Protein AF-A0A1E1LU19-F1 (afdb_monomer)

Foldseek 3Di:
DPPLVVVLVVLLVVLVVLVVVLVVLVVVLVCLCVVQVFDCPPDPQRFHPPPDDPVVRVVSSVSNVVSVVSNVVSLVVNVVSLVVNVVSLVVVVVVVDPPSVVSVVSSVVSVVVSVVVVD

Radius of gyration: 19.5 Å; Cα contacts (8 Å, |Δi|>4): 58; chains: 1; bounding box: 37×30×58 Å

Mean predicted aligned error: 11.07 Å

Organism: NCBI:txid914238

pLDDT: mean 72.6, std 12.99, range [39.59, 89.44]

Structure (mmCIF, N/CA/C/O backbone):
data_AF-A0A1E1LU19-F1
#
_entry.id   AF-A0A1E1LU19-F1
#
loop_
_atom_site.group_PDB
_atom_site.id
_atom_site.type_symbol
_atom_site.label_atom_id
_atom_site.label_alt_id
_atom_site.label_comp_id
_atom_site.label_asym_id
_atom_site.label_entity_id
_atom_site.label_seq_id
_atom_site.pdbx_PDB_ins_code
_atom_site.Cartn_x
_atom_site.Cartn_y
_atom_site.Cartn_z
_atom_site.occupancy
_atom_site.B_iso_or_equiv
_atom_site.auth_seq_id
_atom_site.auth_comp_id
_atom_site.auth_asym_id
_atom_site.auth_atom_id
_atom_site.pdbx_PDB_model_num
ATOM 1 N N . MET A 1 1 ? 8.378 -13.805 -26.724 1.00 45.81 1 MET A N 1
ATOM 2 C CA . MET A 1 1 ? 7.972 -13.246 -25.418 1.00 45.81 1 MET A CA 1
ATOM 3 C C . MET A 1 1 ? 9.176 -12.500 -24.863 1.00 45.81 1 MET A C 1
ATOM 5 O O . MET A 1 1 ? 10.194 -13.139 -24.631 1.00 45.81 1 MET A O 1
ATOM 9 N N . HIS A 1 2 ? 9.129 -11.168 -24.775 1.00 53.66 2 HIS A N 1
ATOM 10 C CA . HIS A 1 2 ? 10.190 -10.405 -24.110 1.00 53.66 2 HIS A CA 1
ATOM 11 C C . HIS A 1 2 ? 10.049 -10.626 -22.602 1.00 53.66 2 HIS A C 1
ATOM 13 O O . HIS A 1 2 ? 9.029 -10.249 -22.035 1.00 53.66 2 HIS A O 1
ATOM 19 N N . PHE A 1 3 ? 11.040 -11.275 -21.986 1.00 54.03 3 PHE A N 1
ATOM 20 C CA . PHE A 1 3 ? 11.012 -11.677 -20.572 1.00 54.03 3 PHE A CA 1
ATOM 21 C C . PHE A 1 3 ? 10.649 -10.511 -19.625 1.00 54.03 3 PHE A C 1
ATOM 23 O O . PHE A 1 3 ? 9.792 -10.686 -18.769 1.00 54.03 3 PHE A O 1
ATOM 30 N N . GLY A 1 4 ? 11.153 -9.296 -19.879 1.00 62.75 4 GLY A N 1
ATOM 31 C CA . GLY A 1 4 ? 10.847 -8.125 -19.041 1.00 62.75 4 GLY A CA 1
ATOM 32 C C . GLY A 1 4 ? 9.435 -7.542 -19.155 1.00 62.75 4 GLY A C 1
ATOM 33 O O . GLY A 1 4 ? 8.961 -6.897 -18.225 1.00 62.75 4 GLY A O 1
ATOM 34 N N . LEU A 1 5 ? 8.704 -7.799 -20.247 1.00 68.00 5 LEU A N 1
ATOM 35 C CA . LEU A 1 5 ? 7.306 -7.349 -20.350 1.00 68.00 5 LEU A CA 1
ATOM 36 C C . LEU A 1 5 ? 6.385 -8.158 -19.431 1.00 68.00 5 LEU A C 1
ATOM 38 O O . LEU A 1 5 ? 5.448 -7.606 -18.864 1.00 68.00 5 LEU A O 1
ATOM 42 N N . ALA A 1 6 ? 6.653 -9.457 -19.277 1.00 77.56 6 ALA A N 1
ATOM 43 C CA . ALA A 1 6 ? 5.890 -10.307 -18.367 1.00 77.56 6 ALA A CA 1
ATOM 44 C C . ALA A 1 6 ? 6.111 -9.890 -16.904 1.00 77.56 6 ALA A C 1
ATOM 46 O O . ALA A 1 6 ? 5.156 -9.834 -16.138 1.00 77.56 6 ALA A O 1
ATOM 47 N N . GLU A 1 7 ? 7.350 -9.531 -16.556 1.00 79.88 7 GLU A N 1
ATOM 48 C CA . GLU A 1 7 ? 7.737 -9.042 -15.227 1.00 79.88 7 GLU A CA 1
ATOM 49 C C . GLU A 1 7 ? 7.012 -7.726 -14.877 1.00 79.88 7 GLU A C 1
ATOM 51 O O . GLU A 1 7 ? 6.437 -7.609 -13.797 1.00 79.88 7 GLU A O 1
ATOM 56 N N . LEU A 1 8 ? 6.926 -6.767 -15.808 1.00 77.44 8 LEU A N 1
ATOM 57 C CA . LEU A 1 8 ? 6.157 -5.528 -15.600 1.00 77.44 8 LEU A CA 1
ATOM 58 C C . LEU A 1 8 ? 4.647 -5.755 -15.474 1.00 77.44 8 LEU A C 1
ATOM 60 O O . LEU A 1 8 ? 4.001 -5.129 -14.634 1.00 77.44 8 LEU A O 1
ATOM 64 N N . LEU A 1 9 ? 4.074 -6.628 -16.305 1.00 81.25 9 LEU A N 1
ATOM 65 C CA . LEU A 1 9 ? 2.643 -6.941 -16.247 1.00 81.25 9 LEU A CA 1
ATOM 66 C C . LEU A 1 9 ? 2.263 -7.643 -14.939 1.00 81.25 9 LEU A C 1
ATOM 68 O O . LEU A 1 9 ? 1.179 -7.394 -14.406 1.00 81.25 9 LEU A O 1
ATOM 72 N N . ASP A 1 10 ? 3.151 -8.482 -14.406 1.00 86.00 10 ASP A N 1
ATOM 73 C CA . ASP A 1 10 ? 2.964 -9.114 -13.103 1.00 86.00 10 ASP A CA 1
ATOM 74 C C . ASP A 1 10 ? 2.976 -8.073 -11.975 1.00 86.00 10 ASP A C 1
ATOM 76 O O . ASP A 1 10 ? 2.055 -8.040 -11.159 1.00 86.00 10 ASP A O 1
ATOM 80 N N . ILE A 1 11 ? 3.935 -7.140 -11.989 1.00 84.25 11 ILE A N 1
ATOM 81 C CA . ILE A 1 11 ? 3.991 -6.044 -11.009 1.00 84.25 11 ILE A CA 1
ATOM 82 C C . ILE A 1 11 ? 2.718 -5.187 -11.059 1.00 84.25 11 ILE A C 1
ATOM 84 O O . ILE A 1 11 ? 2.136 -4.892 -10.014 1.00 84.25 11 ILE A O 1
ATOM 88 N N . ILE A 1 12 ? 2.246 -4.820 -12.256 1.00 82.00 12 ILE A N 1
ATOM 89 C CA . ILE A 1 12 ? 0.991 -4.068 -12.424 1.00 82.00 12 ILE A CA 1
ATOM 90 C C . ILE A 1 12 ? -0.190 -4.851 -11.843 1.00 82.00 12 ILE A C 1
ATOM 92 O O . ILE A 1 12 ? -0.969 -4.296 -11.072 1.00 82.00 12 ILE A O 1
ATOM 96 N N . SER A 1 13 ? -0.281 -6.150 -12.134 1.00 85.12 13 SER A N 1
ATOM 97 C CA . SER A 1 13 ? -1.353 -7.011 -11.617 1.00 85.12 13 SER A CA 1
ATOM 98 C C . SER A 1 13 ? -1.337 -7.102 -10.087 1.00 85.12 13 SER A C 1
ATOM 100 O O . SER A 1 13 ? -2.391 -7.103 -9.449 1.00 85.12 13 SER A O 1
ATOM 102 N N . GLN A 1 14 ? -0.150 -7.139 -9.474 1.00 87.31 14 GLN A N 1
ATOM 103 C CA . GLN A 1 14 ? -0.007 -7.118 -8.018 1.00 87.31 14 GLN A CA 1
ATOM 104 C C . GLN A 1 14 ? -0.455 -5.777 -7.420 1.00 87.31 14 GLN A C 1
ATOM 106 O O . GLN A 1 14 ? -1.138 -5.766 -6.393 1.00 87.31 14 GLN A O 1
ATOM 111 N N . ILE A 1 15 ? -0.131 -4.651 -8.062 1.00 82.38 15 ILE A N 1
ATOM 112 C CA . ILE A 1 15 ? -0.591 -3.331 -7.610 1.00 82.38 15 ILE A CA 1
ATOM 113 C C . ILE A 1 15 ? -2.118 -3.217 -7.731 1.00 82.38 15 ILE A C 1
ATOM 115 O O . ILE A 1 15 ? -2.769 -2.813 -6.765 1.00 82.38 15 ILE A O 1
ATOM 119 N N . ASP A 1 16 ? -2.696 -3.643 -8.856 1.00 81.88 16 ASP A N 1
ATOM 120 C CA . ASP A 1 16 ? -4.148 -3.658 -9.081 1.00 81.88 16 ASP A CA 1
ATOM 121 C C . ASP A 1 16 ? -4.887 -4.535 -8.056 1.00 81.88 16 ASP A C 1
ATOM 123 O O . ASP A 1 16 ? -6.016 -4.235 -7.672 1.00 81.88 16 ASP A O 1
ATOM 127 N N . TYR A 1 17 ? -4.245 -5.593 -7.553 1.00 87.69 17 TYR A N 1
ATOM 128 C CA . TYR A 1 17 ? -4.786 -6.424 -6.477 1.00 87.69 17 TYR A CA 1
ATOM 129 C C . TYR A 1 17 ? -4.710 -5.756 -5.093 1.00 87.69 17 TYR A C 1
ATOM 131 O O . TYR A 1 17 ? -5.606 -5.939 -4.260 1.00 87.69 17 TYR A O 1
ATOM 139 N N . ILE A 1 18 ? -3.647 -4.996 -4.811 1.00 85.50 18 ILE A N 1
ATOM 140 C CA . ILE A 1 18 ? -3.416 -4.383 -3.493 1.00 85.50 18 ILE A CA 1
ATOM 141 C C . ILE A 1 18 ? -4.199 -3.075 -3.322 1.00 85.50 18 ILE A C 1
ATOM 143 O O . ILE A 1 18 ? -4.712 -2.819 -2.230 1.00 85.50 18 ILE A O 1
ATOM 147 N N . LEU A 1 19 ? -4.334 -2.264 -4.375 1.00 82.44 19 LEU A N 1
ATOM 148 C CA . LEU A 1 19 ? -4.992 -0.953 -4.312 1.00 82.44 19 LEU A CA 1
ATOM 149 C C . LEU A 1 19 ? -6.418 -0.998 -3.725 1.00 82.44 19 LEU A C 1
ATOM 151 O O . LEU A 1 19 ? -6.696 -0.219 -2.809 1.00 82.44 19 LEU A O 1
ATOM 155 N N . PRO A 1 20 ? -7.311 -1.921 -4.135 1.00 86.25 20 PRO A N 1
ATOM 156 C CA . PRO A 1 20 ? -8.646 -2.024 -3.546 1.00 86.25 20 PRO A CA 1
ATOM 157 C C . PRO A 1 20 ? -8.626 -2.366 -2.051 1.00 86.25 20 PRO A C 1
ATOM 159 O O . PRO A 1 20 ? -9.473 -1.895 -1.294 1.00 86.25 20 PRO A O 1
ATOM 162 N N . GLN A 1 21 ? -7.653 -3.169 -1.602 1.00 88.06 21 GLN A N 1
ATOM 163 C CA . GLN A 1 21 ? -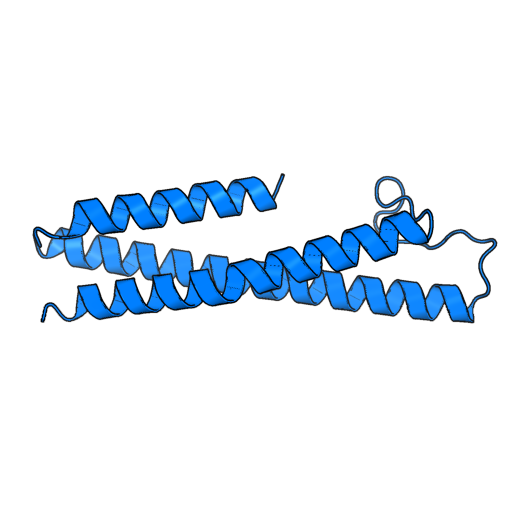7.507 -3.520 -0.184 1.00 88.06 21 GLN A CA 1
ATOM 164 C C . GLN A 1 21 ? -7.079 -2.305 0.638 1.00 88.06 21 GLN 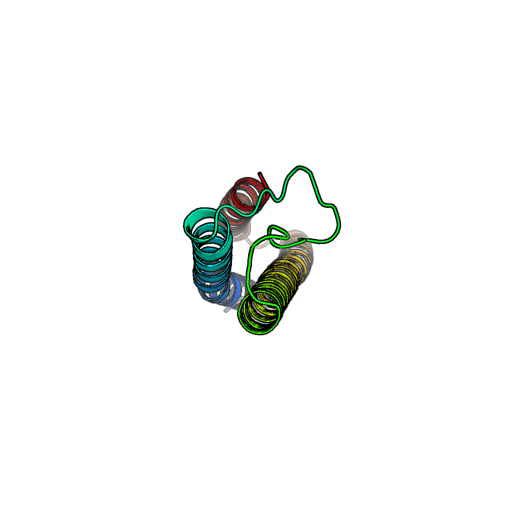A C 1
ATOM 166 O O . GLN A 1 21 ? -7.625 -2.076 1.715 1.00 88.06 21 GLN A O 1
ATOM 171 N N . LEU A 1 22 ? -6.136 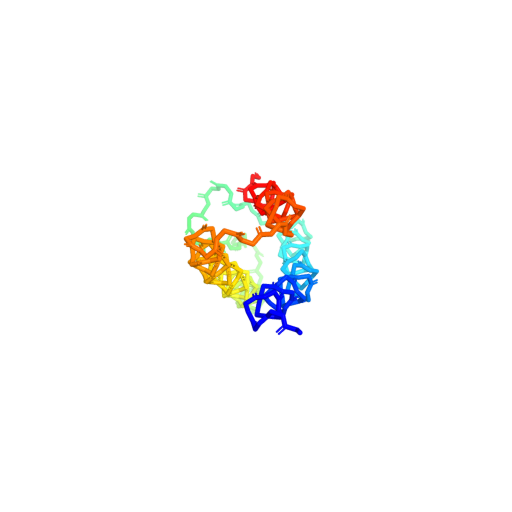-1.514 0.117 1.00 82.31 22 LEU A N 1
ATOM 172 C CA . LEU A 1 22 ? -5.711 -0.269 0.750 1.00 82.31 22 LEU A CA 1
ATOM 173 C C . LEU A 1 22 ? -6.885 0.714 0.876 1.00 82.31 22 LEU A C 1
ATOM 175 O O . LEU A 1 22 ? -7.121 1.215 1.973 1.00 82.31 22 LEU A O 1
ATOM 179 N N . SER A 1 23 ? -7.656 0.922 -0.201 1.00 82.06 23 SER A N 1
ATOM 180 C CA . SER A 1 23 ? -8.855 1.780 -0.177 1.00 82.06 23 SER A CA 1
ATOM 181 C C . SER A 1 23 ? -9.835 1.335 0.905 1.00 82.06 23 SER A C 1
ATOM 183 O O . SER A 1 23 ? -10.267 2.141 1.724 1.00 82.06 23 SER A O 1
ATOM 185 N N . LYS A 1 24 ? -10.111 0.028 0.979 1.00 86.75 24 LYS A N 1
ATOM 186 C CA . LYS A 1 24 ? -11.011 -0.538 1.985 1.00 86.75 24 LYS A CA 1
ATOM 187 C C . LYS A 1 24 ? -10.524 -0.288 3.416 1.00 86.75 24 LYS A C 1
ATOM 189 O O . LYS A 1 24 ? -11.324 0.070 4.273 1.00 86.75 24 LYS A O 1
ATOM 194 N N . PHE A 1 25 ? -9.231 -0.457 3.697 1.00 85.31 25 PHE A N 1
ATOM 195 C CA . PHE A 1 25 ? -8.702 -0.196 5.041 1.00 85.31 25 PHE A CA 1
ATOM 196 C C . PHE A 1 25 ? -8.767 1.286 5.420 1.00 85.31 25 PHE A C 1
ATOM 198 O O . PHE A 1 25 ? -9.070 1.595 6.571 1.00 85.31 25 PHE A O 1
ATOM 205 N N . ILE A 1 26 ? -8.534 2.194 4.467 1.00 79.94 26 ILE A N 1
ATOM 206 C CA . ILE A 1 26 ? -8.685 3.642 4.675 1.00 79.94 26 ILE A CA 1
ATOM 207 C C . ILE A 1 26 ? -10.154 3.998 4.944 1.00 79.94 26 ILE A C 1
ATOM 209 O O . ILE A 1 26 ? -10.445 4.734 5.884 1.00 79.94 26 ILE A O 1
ATOM 213 N N . GLU A 1 27 ? -11.093 3.445 4.175 1.00 85.44 27 GLU A N 1
ATOM 214 C CA . GLU A 1 27 ? -12.533 3.631 4.399 1.00 85.44 27 GLU A CA 1
ATOM 215 C C . GLU A 1 27 ? -12.968 3.114 5.776 1.00 85.44 27 GLU A C 1
ATOM 217 O O . GLU A 1 27 ? -13.678 3.809 6.505 1.00 85.44 27 GLU A O 1
ATOM 222 N N . GLU A 1 28 ? -12.512 1.922 6.172 1.00 84.81 28 GLU A N 1
ATOM 223 C CA . GLU A 1 28 ? -12.795 1.355 7.493 1.00 84.81 28 GLU A CA 1
ATOM 224 C C . GLU A 1 28 ? -12.195 2.203 8.620 1.00 84.81 28 GLU A C 1
ATOM 226 O O . GLU A 1 28 ? -12.845 2.396 9.647 1.00 84.81 28 GLU A O 1
ATOM 231 N N . PHE A 1 29 ? -10.987 2.741 8.434 1.00 82.88 29 PHE A N 1
ATOM 232 C CA . PHE A 1 29 ? -10.361 3.659 9.384 1.00 82.88 29 PHE A CA 1
ATOM 233 C C . PHE A 1 29 ? -11.187 4.936 9.545 1.00 82.88 29 PHE A C 1
ATOM 235 O O . PHE A 1 29 ? -11.559 5.289 10.664 1.00 82.88 29 PHE A O 1
ATOM 242 N N . ASN A 1 30 ? -11.543 5.580 8.432 1.00 80.81 30 ASN A N 1
ATOM 243 C CA . ASN A 1 30 ? -12.343 6.804 8.430 1.00 80.81 30 ASN A CA 1
ATOM 244 C C . ASN A 1 30 ? -13.727 6.583 9.047 1.00 80.81 30 ASN A C 1
ATOM 246 O O . ASN A 1 30 ? -14.196 7.423 9.811 1.00 80.81 30 ASN A O 1
ATOM 250 N N . THR A 1 31 ? -14.352 5.435 8.776 1.00 84.56 31 THR A N 1
ATOM 251 C CA . THR A 1 31 ? -15.632 5.046 9.386 1.00 84.56 31 THR A CA 1
ATOM 252 C C . THR A 1 31 ? -15.491 4.905 10.899 1.00 84.56 31 THR A C 1
ATOM 254 O O . THR A 1 31 ? -16.267 5.491 11.644 1.00 84.56 31 THR A O 1
ATOM 257 N N . VAL A 1 32 ? -14.467 4.190 11.384 1.00 82.38 32 VAL A N 1
ATOM 258 C CA . VAL A 1 32 ? -14.230 4.020 12.831 1.00 82.38 32 VAL A CA 1
ATOM 259 C C . VAL A 1 32 ? -13.999 5.361 13.522 1.00 82.38 32 VAL A C 1
ATOM 261 O O . VAL A 1 32 ? -14.536 5.587 14.603 1.00 82.38 32 VAL A O 1
ATOM 264 N N . VAL A 1 33 ? -13.224 6.245 12.9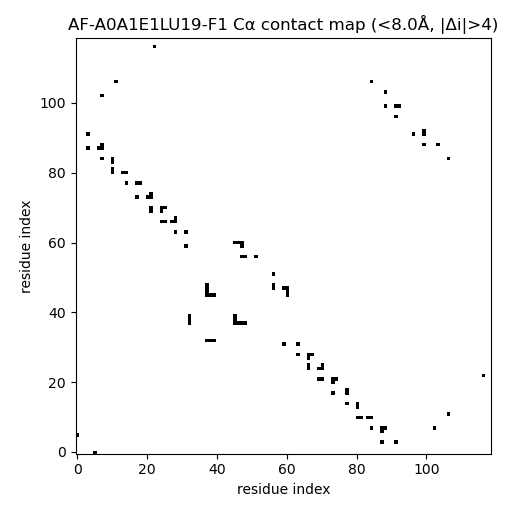03 1.00 77.00 33 VAL A N 1
ATOM 265 C CA . VAL A 1 33 ? -12.953 7.589 13.419 1.00 77.00 33 VAL A CA 1
ATOM 266 C C . VAL A 1 33 ? -14.227 8.437 13.463 1.00 77.00 33 VAL A C 1
ATOM 268 O O . VAL A 1 33 ? -14.533 9.017 14.503 1.00 77.00 33 VAL A O 1
ATOM 271 N N . SER A 1 34 ? -14.981 8.481 12.360 1.00 77.06 34 SER A N 1
ATOM 272 C CA . SER A 1 34 ? -16.178 9.318 12.218 1.00 77.06 34 SER A CA 1
ATOM 273 C C . SER A 1 34 ? -17.340 8.841 13.089 1.00 77.06 34 SER A C 1
ATOM 27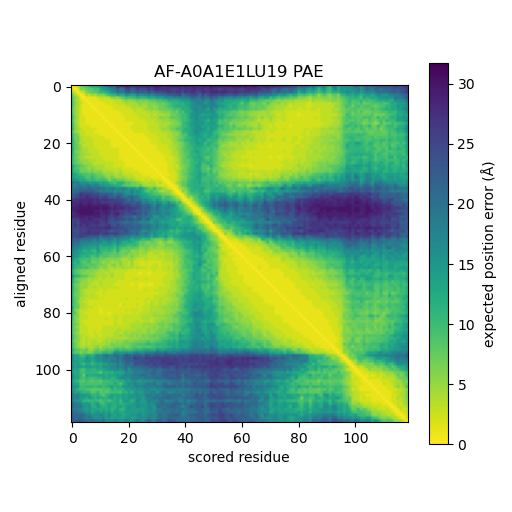5 O O . SER A 1 34 ? -17.991 9.661 13.729 1.00 77.06 34 SER A O 1
ATOM 277 N N . ASP A 1 35 ? -17.598 7.531 13.149 1.00 80.50 35 ASP A N 1
ATOM 278 C CA . ASP A 1 35 ? -18.710 6.957 13.923 1.00 80.50 35 ASP A CA 1
ATOM 279 C C . ASP A 1 35 ? -18.520 7.115 15.438 1.00 80.50 35 ASP A C 1
ATOM 281 O O . ASP A 1 35 ? -19.479 7.003 16.201 1.00 80.50 35 ASP A O 1
ATOM 285 N N . ASN A 1 36 ? -17.284 7.351 15.886 1.00 72.19 36 ASN A N 1
ATOM 286 C CA . ASN A 1 36 ? -16.933 7.460 17.301 1.00 72.19 36 ASN A CA 1
ATOM 287 C C . ASN A 1 36 ? -16.454 8.869 17.695 1.00 72.19 36 ASN A C 1
ATOM 289 O O . ASN A 1 36 ? -15.882 9.023 18.773 1.00 72.19 36 ASN A O 1
ATOM 293 N N . ASP A 1 37 ? -16.678 9.869 16.830 1.00 66.25 37 ASP A N 1
ATOM 294 C CA . ASP A 1 37 ? -16.316 11.285 17.029 1.00 66.25 37 ASP A CA 1
ATOM 295 C C . ASP A 1 37 ? -14.856 11.480 17.493 1.00 66.25 37 ASP A C 1
ATOM 297 O O . ASP A 1 37 ? -14.527 12.312 18.343 1.00 66.25 37 ASP A O 1
ATOM 301 N N . ILE A 1 38 ? -13.950 10.651 16.959 1.00 63.84 38 ILE A N 1
ATOM 302 C CA . ILE A 1 38 ? -12.531 10.683 17.316 1.00 63.84 38 ILE A CA 1
ATOM 303 C C . ILE A 1 38 ? -11.873 11.817 16.537 1.00 63.84 38 ILE A C 1
ATOM 305 O O . ILE A 1 38 ? -11.750 11.772 15.314 1.00 63.84 38 ILE A O 1
ATOM 309 N N . ASN A 1 39 ? -11.397 12.842 17.237 1.00 59.22 39 ASN A N 1
ATOM 310 C CA . ASN A 1 39 ? -10.746 13.974 16.591 1.00 59.22 39 ASN A CA 1
ATOM 311 C C . ASN A 1 39 ? -9.252 13.701 16.331 1.00 59.22 39 ASN A C 1
ATOM 313 O O . ASN A 1 39 ? -8.385 14.068 17.122 1.00 59.22 39 ASN A O 1
ATOM 317 N N . VAL A 1 40 ? -8.941 13.094 15.183 1.00 53.25 40 VAL A N 1
ATOM 318 C CA . VAL A 1 40 ? -7.571 12.683 14.799 1.00 53.25 40 VAL A CA 1
ATOM 319 C C . VAL A 1 40 ? -6.601 13.863 14.599 1.00 53.25 40 VAL A C 1
ATOM 321 O O . VAL A 1 40 ? -5.390 13.669 14.595 1.00 53.25 40 VAL A O 1
ATOM 324 N N . ILE A 1 41 ? -7.099 15.100 14.445 1.00 45.09 41 ILE A N 1
ATOM 325 C CA . ILE A 1 41 ? -6.267 16.294 14.181 1.00 45.09 41 ILE A CA 1
ATOM 326 C C . ILE A 1 41 ? -5.658 16.876 15.469 1.00 45.09 41 ILE A C 1
ATOM 328 O O . ILE A 1 41 ? -4.643 17.570 15.409 1.00 45.09 41 ILE A O 1
ATOM 332 N N . LYS A 1 42 ? -6.245 16.606 16.643 1.00 42.59 42 LYS A N 1
ATOM 333 C CA . LYS A 1 42 ? -5.748 17.148 17.921 1.00 42.59 42 LYS A CA 1
ATOM 334 C C . LYS A 1 42 ? -4.841 16.206 18.700 1.00 42.59 42 LYS A C 1
ATOM 336 O O . LYS A 1 42 ? -4.004 16.702 19.447 1.00 42.59 42 LYS A O 1
ATOM 341 N N . ASP A 1 43 ? -4.936 14.902 18.474 1.00 41.50 43 ASP A N 1
ATOM 342 C CA . ASP A 1 43 ? -4.168 13.924 19.233 1.00 41.50 43 ASP A CA 1
ATOM 343 C C . ASP A 1 43 ? -3.271 13.107 18.316 1.00 41.50 43 ASP A C 1
ATOM 345 O O . ASP A 1 43 ? -3.684 12.147 17.672 1.00 41.50 43 ASP A O 1
ATOM 349 N N . VAL A 1 44 ? -1.980 13.439 18.354 1.00 47.88 44 VAL A N 1
ATOM 350 C CA . VAL A 1 44 ? -0.863 12.703 17.735 1.00 47.88 44 VAL A CA 1
ATOM 351 C C . VAL A 1 44 ? -0.790 11.240 18.237 1.00 47.88 44 VAL A C 1
ATOM 353 O O . VAL A 1 44 ? 0.092 10.488 17.840 1.00 47.88 44 VAL A O 1
ATOM 356 N N . HIS A 1 45 ? -1.676 10.830 19.150 1.00 50.38 45 HIS A N 1
ATOM 357 C CA . HIS A 1 45 ? -1.742 9.505 19.769 1.00 50.38 45 HIS A CA 1
ATOM 358 C C . HIS A 1 45 ? -3.101 8.795 19.595 1.00 50.38 45 HIS A C 1
ATOM 360 O O . HIS A 1 45 ? -3.234 7.660 20.046 1.00 50.38 45 HIS A O 1
ATOM 366 N N . GLY A 1 46 ? -4.086 9.395 18.906 1.00 49.31 46 GLY A N 1
ATOM 367 C CA . GLY A 1 46 ? -5.387 8.753 18.668 1.00 49.31 46 GLY A CA 1
ATOM 368 C C . GLY A 1 46 ? -6.193 8.492 19.946 1.00 49.31 46 GLY A C 1
ATOM 369 O O . GLY A 1 46 ? -6.804 7.428 20.076 1.00 49.31 46 GLY A O 1
ATOM 370 N N . ASP A 1 47 ? -6.160 9.431 20.896 1.00 50.66 47 ASP A N 1
ATOM 371 C CA . ASP A 1 47 ? -6.891 9.291 22.153 1.00 50.66 47 ASP A CA 1
ATOM 372 C C . ASP A 1 47 ? -8.406 9.401 21.929 1.00 50.66 47 ASP A C 1
ATOM 374 O O . ASP A 1 47 ? -8.926 10.269 21.227 1.00 50.66 47 ASP A O 1
ATOM 378 N N . VAL A 1 48 ? -9.117 8.444 22.519 1.00 54.28 48 VAL A N 1
ATOM 379 C CA . VAL A 1 48 ? -10.577 8.341 22.496 1.00 54.28 48 VAL A CA 1
ATOM 380 C C . VAL A 1 48 ? -11.142 9.307 23.549 1.00 54.28 48 VAL A C 1
ATOM 382 O O . VAL A 1 48 ? -10.526 9.438 24.610 1.00 54.28 48 VAL A O 1
ATOM 385 N N . PRO A 1 49 ? -12.300 9.961 23.327 1.00 55.31 49 PRO A N 1
ATOM 386 C CA . PRO A 1 49 ? -12.885 10.886 24.299 1.00 55.31 49 PRO A CA 1
ATOM 387 C C . PRO A 1 49 ? -12.948 10.298 25.719 1.00 55.31 49 PRO A C 1
ATOM 389 O O . PRO A 1 49 ? -13.398 9.168 25.915 1.00 55.31 49 PRO A O 1
ATOM 392 N N . SER A 1 50 ? -12.522 11.079 26.718 1.00 54.06 50 SER A N 1
ATOM 393 C CA . SER A 1 50 ? -12.376 10.659 28.126 1.00 54.06 50 SER A CA 1
ATOM 394 C C . SER A 1 50 ? -13.681 10.239 28.818 1.00 54.06 50 SER A C 1
ATOM 396 O O . SER A 1 50 ? -13.644 9.690 29.918 1.00 54.06 50 SER A O 1
ATOM 398 N N . GLU A 1 51 ? -14.830 10.474 28.180 1.00 57.12 51 GLU A N 1
ATOM 399 C CA . GLU A 1 51 ? -16.161 10.068 28.647 1.00 57.12 51 GLU A CA 1
ATOM 400 C C . GLU A 1 51 ? -16.536 8.627 28.241 1.00 57.12 51 GLU A C 1
ATOM 402 O O . GLU A 1 51 ? -17.554 8.095 28.689 1.00 57.12 51 GLU A O 1
ATOM 407 N N . MET A 1 52 ? -15.720 7.961 27.416 1.00 59.28 52 MET A N 1
ATOM 408 C CA . MET A 1 52 ? -15.972 6.598 26.950 1.00 59.28 52 MET A CA 1
ATOM 409 C C . MET A 1 52 ? -15.458 5.556 27.962 1.00 59.28 52 MET A C 1
ATOM 411 O O . MET A 1 52 ? -14.353 5.672 28.487 1.00 59.28 52 MET A O 1
ATOM 415 N N . SER A 1 53 ? -16.240 4.499 28.229 1.00 59.97 53 SER A N 1
ATOM 416 C CA . SER A 1 53 ? -15.812 3.389 29.103 1.00 59.97 53 SER A CA 1
ATOM 417 C C . SER A 1 53 ? -14.439 2.846 28.681 1.00 59.97 53 SER A C 1
ATOM 419 O O . SER A 1 53 ? -14.213 2.586 27.495 1.00 59.97 53 SER A O 1
ATOM 421 N N . ASN A 1 54 ? -13.548 2.612 29.654 1.00 63.78 54 ASN A N 1
ATOM 422 C CA . ASN A 1 54 ? -12.174 2.130 29.440 1.00 63.78 54 ASN A CA 1
ATOM 423 C C . ASN A 1 54 ? -12.086 0.896 28.520 1.00 63.78 54 ASN A C 1
ATOM 425 O O . ASN A 1 54 ? -11.106 0.727 27.797 1.00 63.78 54 ASN A O 1
ATOM 429 N N . GLU A 1 55 ? -13.095 0.023 28.533 1.00 70.75 55 GLU A N 1
ATOM 430 C CA . GLU A 1 55 ? -13.131 -1.177 27.690 1.00 70.75 55 GLU A CA 1
ATOM 431 C C . GLU A 1 55 ? -13.466 -0.867 26.222 1.00 70.75 55 GLU A C 1
ATOM 433 O O . GLU A 1 55 ? -12.872 -1.449 25.310 1.00 70.75 55 GLU A O 1
ATOM 438 N N . ILE A 1 56 ? -14.371 0.086 25.986 1.00 68.81 56 ILE A N 1
ATOM 439 C CA . ILE A 1 56 ? -14.747 0.540 24.641 1.00 68.81 56 ILE A CA 1
ATOM 440 C C . ILE A 1 56 ? -13.576 1.311 24.029 1.00 68.81 56 ILE A C 1
ATOM 442 O O . ILE A 1 56 ? -13.147 0.979 22.926 1.00 68.81 56 ILE A O 1
ATOM 446 N N . SER A 1 57 ? -12.987 2.240 24.789 1.00 68.44 57 SER A N 1
ATOM 447 C CA . SER A 1 57 ? -11.803 3.002 24.377 1.00 68.44 57 SER A CA 1
ATOM 448 C C . SER A 1 57 ? -10.638 2.080 23.989 1.00 68.44 57 SER A C 1
ATOM 450 O O . SER A 1 57 ? -10.116 2.160 22.878 1.00 68.44 57 SER A O 1
ATOM 452 N N . LYS A 1 58 ? -10.312 1.083 24.824 1.00 74.38 58 LYS A N 1
ATOM 453 C CA . LYS A 1 58 ? -9.238 0.117 24.538 1.00 74.38 58 LYS A CA 1
ATOM 454 C C . LYS A 1 58 ? -9.485 -0.706 23.269 1.00 74.38 58 LYS A C 1
ATOM 456 O O . LYS A 1 58 ? -8.545 -0.968 22.514 1.00 74.38 58 LYS A O 1
ATOM 461 N N . ASN A 1 59 ? -10.722 -1.148 23.038 1.00 79.75 59 ASN A N 1
ATOM 462 C CA . ASN A 1 59 ? -11.072 -1.888 21.824 1.00 79.75 59 ASN A CA 1
ATOM 463 C C . ASN A 1 59 ? -10.990 -1.001 20.576 1.00 79.75 59 ASN A C 1
ATOM 465 O O . ASN A 1 59 ? -10.497 -1.451 19.539 1.00 79.75 59 ASN A O 1
ATOM 469 N N . LEU A 1 60 ? -11.411 0.257 20.690 1.00 79.31 60 LEU A N 1
ATOM 470 C CA . LEU A 1 60 ? -11.376 1.238 19.614 1.00 79.31 60 LEU A CA 1
ATOM 471 C C . LEU A 1 60 ? -9.936 1.592 19.224 1.00 79.31 60 LEU A C 1
ATOM 473 O O . LEU A 1 60 ? -9.566 1.417 18.063 1.00 79.31 60 LEU A O 1
ATOM 477 N N . SER A 1 61 ? -9.083 1.944 20.192 1.00 76.12 61 SER A N 1
ATOM 478 C CA . SER A 1 61 ? -7.656 2.206 19.955 1.00 76.12 61 SER A CA 1
ATOM 479 C C . SER A 1 61 ? -6.947 0.996 19.345 1.00 76.12 61 SER A C 1
ATOM 481 O O . SER A 1 61 ? -6.126 1.138 18.440 1.00 76.12 61 SER A O 1
ATOM 483 N N . LYS A 1 62 ? -7.289 -0.227 19.781 1.00 81.94 62 LYS A N 1
ATOM 484 C CA . LYS A 1 62 ? -6.734 -1.454 19.190 1.00 81.94 62 LYS A CA 1
ATOM 485 C C . LYS A 1 62 ? -7.156 -1.621 17.729 1.00 81.94 62 LYS A C 1
ATOM 487 O O . LYS A 1 62 ? -6.321 -1.991 16.906 1.00 81.94 62 LYS A O 1
ATOM 492 N N . ARG A 1 63 ? -8.425 -1.363 17.401 1.00 83.69 63 ARG A N 1
ATOM 493 C CA . ARG A 1 63 ? -8.942 -1.454 16.028 1.00 83.69 63 ARG A CA 1
ATOM 494 C C . ARG A 1 63 ? -8.282 -0.417 15.118 1.00 83.69 63 ARG A C 1
ATOM 496 O O . ARG A 1 63 ? -7.814 -0.785 14.045 1.00 83.69 63 ARG A O 1
ATOM 503 N N . ILE A 1 64 ? -8.173 0.827 15.578 1.00 82.94 64 ILE A N 1
ATOM 504 C CA . ILE A 1 64 ? -7.485 1.919 14.873 1.00 82.94 64 ILE A CA 1
ATOM 505 C C . ILE A 1 64 ? -6.022 1.556 14.624 1.00 82.94 64 ILE A C 1
ATOM 507 O O . ILE A 1 64 ? -5.565 1.622 13.490 1.00 82.94 64 ILE A O 1
ATOM 511 N N . GLY A 1 65 ? -5.309 1.073 15.646 1.00 81.56 65 GLY A N 1
ATOM 512 C CA . GLY A 1 65 ? -3.907 0.674 15.505 1.00 81.56 65 GLY A CA 1
ATOM 513 C C . GLY A 1 65 ? -3.686 -0.519 14.567 1.00 81.56 65 GLY A C 1
ATOM 514 O O . GLY A 1 65 ? -2.635 -0.621 13.939 1.00 81.56 65 GLY A O 1
ATOM 515 N N . ILE A 1 66 ? -4.656 -1.431 14.444 1.00 87.31 66 ILE A N 1
ATOM 516 C CA . ILE A 1 66 ? -4.603 -2.509 13.443 1.00 87.31 66 ILE A CA 1
ATOM 517 C C . ILE A 1 66 ? -4.793 -1.937 12.036 1.00 87.31 66 ILE A C 1
ATOM 519 O O . ILE A 1 66 ? -4.012 -2.273 11.148 1.00 87.31 66 ILE A O 1
ATOM 523 N N . LEU A 1 67 ? -5.795 -1.077 11.837 1.00 83.25 67 LEU A N 1
ATOM 524 C CA . LEU A 1 67 ? -6.080 -0.461 10.539 1.00 83.25 67 LEU A CA 1
ATOM 525 C C . LEU A 1 67 ? -4.915 0.410 10.064 1.00 83.25 67 LEU A C 1
ATOM 527 O O . LEU A 1 67 ? -4.471 0.244 8.934 1.00 83.25 67 LEU A O 1
ATOM 531 N N . ASP A 1 68 ? -4.349 1.238 10.941 1.00 79.38 68 ASP A N 1
ATOM 532 C CA . ASP A 1 68 ? -3.166 2.049 10.640 1.00 79.38 68 ASP A CA 1
ATOM 533 C C . ASP A 1 68 ? -1.974 1.182 10.199 1.00 79.38 68 ASP A C 1
ATOM 535 O O . ASP A 1 68 ? -1.353 1.430 9.165 1.00 79.38 68 ASP A O 1
ATOM 539 N N . ARG A 1 69 ? -1.694 0.079 10.907 1.00 87.06 69 ARG A N 1
ATOM 540 C CA . ARG A 1 69 ? -0.644 -0.866 10.487 1.00 87.06 69 ARG A CA 1
ATOM 541 C C . ARG A 1 69 ? -0.935 -1.488 9.127 1.00 87.06 69 ARG A C 1
ATOM 543 O O . ARG A 1 69 ? -0.021 -1.584 8.317 1.00 87.06 69 ARG A O 1
ATOM 550 N N . LEU A 1 70 ? -2.175 -1.902 8.865 1.00 86.62 70 LEU A N 1
ATOM 551 C CA . LEU A 1 70 ? -2.563 -2.485 7.578 1.00 86.62 70 LEU A CA 1
ATOM 552 C C . LEU A 1 70 ? -2.418 -1.474 6.432 1.00 86.62 70 LEU A C 1
ATOM 554 O O . LEU A 1 70 ? -1.873 -1.826 5.387 1.00 86.62 70 LEU A O 1
ATOM 558 N N . ILE A 1 71 ? -2.833 -0.223 6.644 1.00 80.56 71 ILE A N 1
ATOM 559 C CA . ILE A 1 71 ? -2.663 0.886 5.695 1.00 80.56 71 ILE A CA 1
ATOM 560 C C . ILE A 1 71 ? -1.176 1.111 5.411 1.00 80.56 71 ILE A C 1
ATOM 562 O O . ILE A 1 71 ? -0.771 1.148 4.247 1.00 80.56 71 ILE A O 1
ATOM 566 N N . ASN A 1 72 ? -0.350 1.193 6.457 1.00 83.06 72 ASN A N 1
ATOM 567 C CA . ASN A 1 72 ? 1.092 1.391 6.329 1.00 83.06 72 ASN A CA 1
ATOM 568 C C . ASN A 1 72 ? 1.772 0.222 5.599 1.00 83.06 72 ASN A C 1
ATOM 570 O O . ASN A 1 72 ? 2.567 0.450 4.686 1.00 83.06 72 ASN A O 1
ATOM 574 N N . THR A 1 73 ? 1.424 -1.027 5.928 1.00 89.44 73 THR A N 1
ATOM 575 C CA . THR A 1 73 ? 1.949 -2.215 5.236 1.00 89.44 73 THR A CA 1
ATOM 576 C C . THR A 1 73 ? 1.572 -2.207 3.758 1.00 89.44 73 THR A C 1
ATOM 578 O O . THR A 1 73 ? 2.457 -2.299 2.915 1.00 89.44 73 THR A O 1
ATOM 581 N N . LYS A 1 74 ? 0.291 -2.023 3.412 1.00 85.12 74 LYS A N 1
ATOM 582 C CA . LYS A 1 74 ? -0.144 -2.028 2.005 1.00 85.12 74 LYS A CA 1
ATOM 583 C C . LYS A 1 74 ? 0.414 -0.855 1.204 1.00 85.12 74 LYS A C 1
ATOM 585 O O . LYS A 1 74 ? 0.779 -1.032 0.044 1.00 85.12 74 LYS A O 1
ATOM 590 N N . SER A 1 75 ? 0.561 0.311 1.827 1.00 82.31 75 SER A N 1
ATOM 591 C CA . SER A 1 75 ? 1.218 1.466 1.206 1.00 82.31 75 SER A CA 1
ATOM 592 C C . SER A 1 75 ? 2.703 1.205 0.935 1.00 82.31 75 SER A C 1
ATOM 594 O O . SER A 1 75 ? 3.220 1.618 -0.106 1.00 82.31 75 SER A O 1
ATOM 596 N N . SER A 1 76 ? 3.387 0.503 1.844 1.00 84.88 76 SER A N 1
ATOM 597 C CA . SER A 1 76 ? 4.778 0.085 1.657 1.00 84.88 76 SER A CA 1
ATOM 598 C C . SER A 1 76 ? 4.913 -0.965 0.553 1.00 84.88 76 SER A C 1
ATOM 600 O O . SER A 1 76 ? 5.783 -0.810 -0.300 1.00 84.88 76 SER A O 1
ATOM 602 N N . ASP A 1 77 ? 4.041 -1.978 0.521 1.00 87.12 77 ASP A N 1
ATOM 603 C CA . ASP A 1 77 ? 4.030 -3.017 -0.522 1.00 87.12 77 ASP A CA 1
ATOM 604 C C . ASP A 1 77 ? 3.893 -2.382 -1.917 1.00 87.12 77 ASP A C 1
ATOM 606 O O . ASP A 1 77 ? 4.686 -2.658 -2.818 1.00 87.12 77 ASP A O 1
ATOM 610 N N . ILE A 1 78 ? 2.938 -1.455 -2.073 1.00 83.81 78 ILE A N 1
ATOM 611 C CA . ILE A 1 78 ? 2.751 -0.679 -3.306 1.00 83.81 78 ILE A CA 1
ATOM 612 C C . ILE A 1 78 ? 4.028 0.095 -3.661 1.00 83.81 78 ILE A C 1
ATOM 614 O O . ILE A 1 78 ? 4.456 0.083 -4.814 1.00 83.81 78 ILE A O 1
ATOM 618 N N . HIS A 1 79 ? 4.660 0.766 -2.693 1.00 84.25 79 HIS A N 1
ATOM 619 C CA . HIS A 1 79 ? 5.887 1.523 -2.947 1.00 84.25 79 HIS A CA 1
ATOM 620 C C . HIS A 1 79 ? 7.042 0.631 -3.427 1.00 84.25 79 HIS A C 1
ATOM 622 O O . HIS A 1 79 ? 7.743 0.999 -4.370 1.00 84.25 79 HIS A O 1
ATOM 628 N N . THR A 1 80 ? 7.218 -0.548 -2.827 1.00 87.94 80 THR A N 1
ATOM 629 C CA . THR A 1 80 ? 8.227 -1.525 -3.254 1.00 87.94 80 THR A CA 1
ATOM 630 C C . THR A 1 80 ? 7.960 -2.030 -4.670 1.00 87.94 80 THR A C 1
ATOM 632 O O . THR A 1 80 ? 8.879 -2.036 -5.490 1.00 87.94 80 THR A O 1
ATOM 635 N N . LEU A 1 81 ? 6.711 -2.378 -4.992 1.00 86.06 81 LEU A N 1
ATOM 636 C CA . LEU A 1 81 ? 6.318 -2.794 -6.342 1.00 86.06 81 LEU A CA 1
ATOM 637 C C . LEU A 1 81 ? 6.603 -1.696 -7.375 1.00 86.06 81 LEU A C 1
ATOM 639 O O . LEU A 1 81 ? 7.129 -1.973 -8.449 1.00 86.06 81 LEU A O 1
ATOM 643 N N . PHE A 1 82 ? 6.367 -0.428 -7.034 1.00 81.94 82 PHE A N 1
ATOM 644 C CA . PHE A 1 82 ? 6.729 0.689 -7.908 1.00 81.94 82 PHE A CA 1
ATOM 645 C C . PHE A 1 82 ? 8.232 0.812 -8.156 1.00 81.94 82 PHE A C 1
ATOM 647 O O . PHE A 1 82 ? 8.644 1.061 -9.289 1.00 81.94 82 PHE A O 1
ATOM 654 N N . GLN A 1 83 ? 9.058 0.654 -7.120 1.00 84.94 83 GLN A N 1
ATOM 655 C CA . GLN A 1 83 ? 10.514 0.690 -7.282 1.00 84.94 83 GLN A CA 1
ATOM 656 C C . GLN A 1 83 ? 10.994 -0.440 -8.200 1.00 84.94 83 GLN A C 1
ATOM 658 O O . GLN A 1 83 ? 11.839 -0.214 -9.066 1.00 84.94 83 GLN A O 1
ATOM 663 N N . GLN A 1 84 ? 10.413 -1.634 -8.056 1.00 86.25 84 GLN A N 1
ATOM 664 C CA . GLN A 1 84 ? 10.682 -2.767 -8.941 1.00 86.25 84 GLN A CA 1
ATOM 665 C C . GLN A 1 84 ? 10.255 -2.466 -10.384 1.00 86.25 84 GLN A C 1
ATOM 667 O O . GLN A 1 84 ? 11.029 -2.709 -11.308 1.00 86.25 84 GLN A O 1
ATOM 672 N N . ALA A 1 85 ? 9.080 -1.861 -10.581 1.00 81.75 85 ALA A N 1
ATOM 673 C CA . ALA A 1 85 ? 8.581 -1.498 -11.904 1.00 81.75 85 ALA A CA 1
ATOM 674 C C . ALA A 1 85 ? 9.488 -0.472 -12.605 1.00 81.75 85 ALA A C 1
ATOM 676 O O . ALA A 1 85 ? 9.816 -0.633 -13.777 1.00 81.75 85 ALA A O 1
ATOM 677 N N . GLN A 1 86 ? 9.955 0.555 -11.885 1.00 80.81 86 GLN A N 1
ATOM 678 C CA . GLN A 1 86 ? 10.884 1.554 -12.432 1.00 80.81 86 GLN A CA 1
ATOM 679 C C . GLN A 1 86 ? 12.236 0.943 -12.811 1.00 80.81 86 GLN A C 1
ATOM 681 O O . GLN A 1 86 ? 12.792 1.271 -13.864 1.00 80.81 86 GLN A O 1
ATOM 686 N N . ALA A 1 87 ? 12.767 0.048 -11.975 1.00 84.50 87 ALA A N 1
ATOM 687 C CA . ALA A 1 87 ? 14.014 -0.651 -12.268 1.00 84.50 87 ALA A CA 1
ATOM 688 C C . ALA A 1 87 ? 13.881 -1.513 -13.534 1.00 84.50 87 ALA A C 1
ATOM 690 O O . ALA A 1 87 ? 14.760 -1.485 -14.398 1.00 84.50 87 ALA A O 1
ATOM 691 N N . GLU A 1 88 ? 12.757 -2.214 -13.678 1.00 81.25 88 GLU A N 1
ATOM 692 C CA . GLU A 1 88 ? 12.485 -3.064 -14.832 1.00 81.25 88 GLU A CA 1
ATOM 693 C C . GLU A 1 88 ? 12.234 -2.251 -16.110 1.00 81.25 88 GLU A C 1
ATOM 695 O O . GLU A 1 88 ? 12.764 -2.574 -17.173 1.00 81.25 88 GLU A O 1
ATOM 700 N N . GLN A 1 89 ? 11.527 -1.125 -16.005 1.00 76.00 89 GLN A N 1
ATOM 701 C CA . GLN A 1 89 ? 11.365 -0.187 -17.113 1.00 76.00 89 GLN A CA 1
ATOM 702 C C . GLN A 1 89 ? 12.720 0.351 -17.591 1.00 76.00 89 GLN A C 1
ATOM 704 O O . GLN A 1 89 ? 13.014 0.297 -18.783 1.00 76.00 89 GLN A O 1
ATOM 709 N N . THR A 1 90 ? 13.573 0.800 -16.666 1.00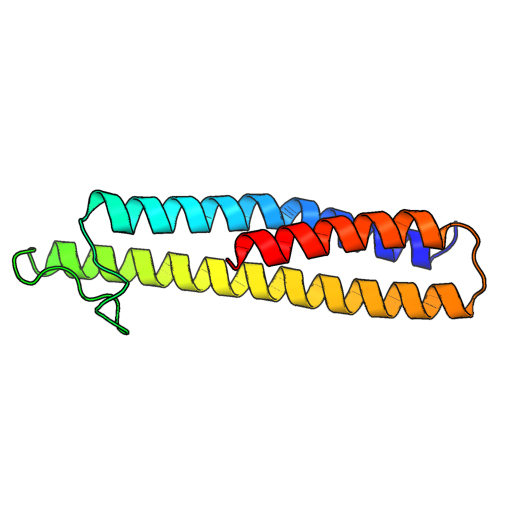 82.00 90 THR A N 1
ATOM 710 C CA . THR A 1 90 ? 14.921 1.301 -16.983 1.00 82.00 90 THR A CA 1
ATOM 711 C C . THR A 1 90 ? 15.759 0.221 -17.674 1.00 82.00 90 THR A C 1
ATOM 713 O O . THR A 1 90 ? 16.457 0.488 -18.656 1.00 82.00 90 THR A O 1
ATOM 716 N N . ARG A 1 91 ? 15.662 -1.030 -17.199 1.00 81.00 91 ARG A N 1
ATOM 717 C CA . ARG A 1 91 ? 16.328 -2.188 -17.811 1.00 81.00 91 ARG A CA 1
ATOM 718 C C . ARG A 1 91 ? 15.852 -2.418 -19.245 1.00 81.00 91 ARG A C 1
ATOM 720 O O . ARG A 1 91 ? 16.674 -2.665 -20.124 1.00 81.00 91 ARG A O 1
ATOM 727 N N . LEU A 1 92 ? 14.549 -2.336 -19.496 1.00 75.25 92 LEU A N 1
ATOM 728 C CA . LEU A 1 92 ? 13.962 -2.535 -20.822 1.00 75.25 92 LEU A CA 1
ATOM 729 C C . LEU A 1 92 ? 14.264 -1.394 -21.794 1.00 75.25 92 LEU A C 1
ATOM 731 O O . LEU A 1 92 ? 14.474 -1.657 -22.981 1.00 75.25 92 LEU A O 1
ATOM 735 N N . GLU A 1 93 ? 14.324 -0.152 -21.310 1.00 73.94 93 GLU A N 1
ATOM 736 C CA . GLU A 1 93 ? 14.694 1.030 -22.101 1.00 73.94 93 GLU A CA 1
ATOM 737 C C . GLU A 1 93 ? 16.120 0.897 -22.634 1.00 73.94 93 GLU A C 1
ATOM 739 O O . GLU A 1 93 ? 16.364 1.125 -23.820 1.00 73.94 93 GLU A O 1
ATOM 744 N N . ALA A 1 94 ? 17.037 0.393 -21.804 1.00 76.81 94 ALA A N 1
ATOM 745 C CA . ALA A 1 94 ? 18.398 0.064 -22.221 1.00 76.81 94 ALA A CA 1
ATOM 746 C C . ALA A 1 94 ? 18.456 -1.034 -23.306 1.00 76.81 94 ALA A C 1
ATOM 748 O O . ALA A 1 94 ? 19.434 -1.114 -24.050 1.00 76.81 94 ALA A O 1
ATOM 749 N N . LEU A 1 95 ? 17.411 -1.861 -23.430 1.00 74.12 95 LEU A N 1
ATOM 750 C CA . LEU A 1 95 ? 17.290 -2.923 -24.436 1.00 74.12 95 LEU A CA 1
ATOM 751 C C . LEU A 1 95 ? 16.563 -2.474 -25.722 1.00 74.12 95 LEU A C 1
ATOM 753 O O . LEU A 1 95 ? 16.413 -3.280 -26.640 1.00 74.12 95 LEU A O 1
ATOM 757 N N . ASN A 1 96 ? 16.144 -1.204 -25.817 1.00 65.50 96 ASN A N 1
ATOM 758 C CA . ASN A 1 96 ? 15.517 -0.588 -26.997 1.00 65.50 96 ASN A CA 1
ATOM 759 C C . ASN A 1 96 ? 14.255 -1.330 -27.505 1.00 65.50 96 ASN A C 1
ATOM 761 O O . ASN A 1 96 ? 14.054 -1.515 -28.710 1.00 65.50 96 ASN A O 1
ATOM 765 N N . THR A 1 97 ? 13.408 -1.799 -26.582 1.00 62.38 97 THR A N 1
ATOM 766 C CA . THR A 1 97 ? 12.163 -2.522 -26.908 1.00 62.38 97 THR A CA 1
ATOM 767 C C . THR A 1 97 ? 11.003 -1.554 -27.211 1.00 62.38 97 THR A C 1
ATOM 769 O O . THR A 1 97 ? 10.860 -0.515 -26.574 1.00 62.38 97 THR A O 1
ATOM 772 N N . LYS A 1 98 ? 10.173 -1.856 -28.224 1.00 63.41 98 LYS A N 1
ATOM 773 C CA . LYS A 1 98 ? 9.151 -0.926 -28.768 1.00 63.41 98 LYS A CA 1
ATOM 774 C C . LYS A 1 98 ? 7.867 -0.793 -27.928 1.00 63.41 98 LYS A C 1
ATOM 776 O O . LYS A 1 98 ? 7.097 0.130 -28.175 1.00 63.41 98 LYS A O 1
ATOM 781 N N . ASP A 1 99 ? 7.654 -1.665 -26.943 1.00 59.47 99 ASP A N 1
ATOM 782 C CA . ASP A 1 99 ? 6.407 -1.744 -26.157 1.00 59.47 99 ASP A CA 1
ATOM 783 C C . ASP A 1 99 ? 6.429 -0.907 -24.857 1.00 59.47 99 ASP A C 1
ATOM 785 O O . ASP A 1 99 ? 5.419 -0.777 -24.166 1.00 59.47 99 ASP A O 1
ATOM 789 N N . ILE A 1 100 ? 7.570 -0.292 -24.535 1.00 63.59 100 ILE A N 1
ATOM 790 C CA . ILE A 1 100 ? 7.802 0.480 -23.302 1.00 63.59 100 ILE A CA 1
ATOM 791 C C . ILE A 1 100 ? 6.830 1.658 -23.107 1.00 63.59 100 ILE A C 1
ATOM 793 O O . ILE A 1 100 ? 6.287 1.785 -22.009 1.00 63.59 100 ILE A O 1
ATOM 797 N N . PRO A 1 101 ? 6.525 2.496 -24.123 1.00 65.31 101 PRO A N 1
ATOM 798 C CA . PRO A 1 101 ? 5.781 3.739 -23.897 1.00 65.31 101 PRO A CA 1
ATOM 799 C C . PRO A 1 101 ? 4.365 3.537 -23.336 1.00 65.31 101 PRO A C 1
ATOM 801 O O . PRO A 1 101 ? 3.865 4.370 -22.578 1.00 65.31 101 PRO A O 1
ATOM 804 N N . GLN A 1 102 ? 3.700 2.436 -23.705 1.00 66.12 102 GLN A N 1
ATOM 805 C CA . GLN A 1 102 ? 2.346 2.136 -23.238 1.00 66.12 102 GLN A CA 1
ATOM 806 C C . GLN A 1 102 ? 2.337 1.712 -21.764 1.00 66.12 102 GLN A C 1
ATOM 808 O O . GLN A 1 102 ? 1.450 2.127 -21.014 1.00 66.12 102 GLN A O 1
ATOM 813 N N . ILE A 1 103 ? 3.344 0.949 -21.340 1.00 63.91 103 ILE A N 1
ATOM 814 C CA . ILE A 1 103 ? 3.483 0.489 -19.956 1.00 63.91 103 ILE A CA 1
ATOM 815 C C . ILE A 1 103 ? 3.903 1.643 -19.044 1.00 63.91 103 ILE A C 1
ATOM 817 O O . ILE A 1 103 ? 3.316 1.816 -17.977 1.00 63.91 103 ILE A O 1
ATOM 821 N N . SER A 1 104 ? 4.816 2.511 -19.492 1.00 64.94 104 SER A N 1
ATOM 822 C CA . SER A 1 104 ? 5.173 3.746 -18.776 1.00 64.94 104 SER A CA 1
ATOM 823 C C . SER A 1 104 ? 3.946 4.609 -18.475 1.00 64.94 104 SER A C 1
ATOM 825 O O . SER A 1 104 ? 3.796 5.128 -17.370 1.00 64.94 104 SER A O 1
ATOM 827 N N . LYS A 1 105 ? 3.020 4.724 -19.436 1.00 71.25 105 LYS A N 1
ATOM 828 C CA . LYS A 1 105 ? 1.776 5.484 -19.263 1.00 71.25 105 LYS A CA 1
ATOM 829 C C . LYS A 1 105 ? 0.841 4.858 -18.220 1.00 71.25 105 LYS A C 1
ATOM 831 O O . LYS A 1 105 ? 0.239 5.583 -17.426 1.00 71.25 105 LYS A O 1
ATOM 836 N N . GLN A 1 106 ? 0.710 3.532 -18.217 1.00 67.88 106 GLN A N 1
ATOM 837 C CA . GLN A 1 106 ? -0.087 2.821 -17.212 1.00 67.88 106 GLN A CA 1
ATOM 838 C C . GLN A 1 106 ? 0.526 2.976 -15.817 1.00 67.88 106 GLN A C 1
ATOM 840 O O . GLN A 1 106 ? -0.185 3.347 -14.889 1.00 67.88 106 GLN A O 1
ATOM 845 N N . MET A 1 107 ? 1.845 2.826 -15.675 1.00 67.44 107 MET A N 1
ATOM 846 C CA . MET A 1 107 ? 2.528 3.046 -14.395 1.00 67.44 107 MET A CA 1
ATOM 847 C C . MET A 1 107 ? 2.377 4.477 -13.877 1.00 67.44 107 MET A C 1
ATOM 849 O O . MET A 1 107 ? 2.121 4.663 -12.689 1.00 67.44 107 MET A O 1
ATOM 853 N N . GLN A 1 108 ? 2.470 5.486 -14.750 1.00 67.94 108 GLN A N 1
ATOM 854 C CA . GLN A 1 108 ? 2.239 6.876 -14.351 1.00 67.94 108 GLN A CA 1
ATOM 855 C C . GLN A 1 108 ? 0.803 7.096 -13.856 1.00 67.94 108 GLN A C 1
ATOM 857 O O . GLN A 1 108 ? 0.590 7.791 -12.870 1.00 67.94 108 GLN A O 1
ATOM 862 N N . THR A 1 109 ? -0.178 6.440 -14.479 1.00 73.31 109 THR A N 1
ATOM 863 C CA . THR A 1 109 ? -1.580 6.508 -14.039 1.00 73.31 109 THR A CA 1
ATOM 864 C C . THR A 1 109 ? -1.745 5.933 -12.628 1.00 73.31 109 THR A C 1
ATOM 866 O O . THR A 1 109 ? -2.419 6.5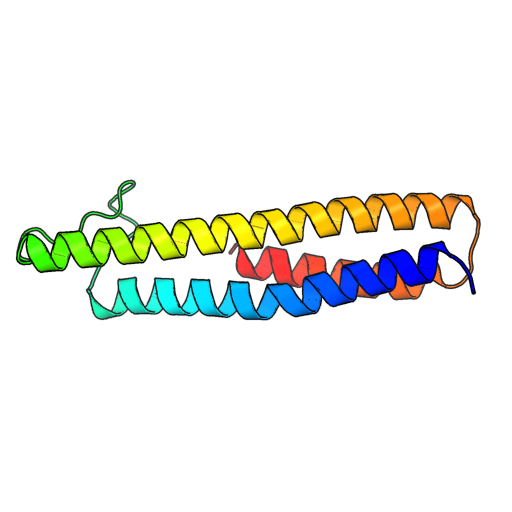23 -11.788 1.00 73.31 109 THR A O 1
ATOM 869 N N . ILE A 1 110 ? -1.088 4.809 -12.336 1.00 66.06 110 ILE A N 1
ATOM 870 C CA . ILE A 1 110 ? -1.104 4.196 -11.002 1.00 66.06 110 ILE A CA 1
ATOM 871 C C . ILE A 1 110 ? -0.353 5.085 -9.983 1.00 66.06 110 ILE A C 1
ATOM 873 O O . ILE A 1 110 ? -0.788 5.204 -8.836 1.00 66.06 110 ILE A O 1
ATOM 877 N N . LEU A 1 111 ? 0.738 5.760 -10.379 1.00 61.94 111 LEU A N 1
ATOM 878 C CA . LEU A 1 111 ? 1.445 6.735 -9.529 1.00 61.94 111 LEU A CA 1
ATOM 879 C C . LEU A 1 111 ? 0.541 7.901 -9.128 1.00 61.94 111 LEU A C 1
ATOM 881 O O . LEU A 1 111 ? 0.478 8.253 -7.949 1.00 61.94 111 LEU A O 1
ATOM 885 N N . ASP A 1 112 ? -0.176 8.466 -10.093 1.00 69.06 112 ASP A N 1
ATOM 886 C CA . ASP A 1 112 ? -1.078 9.589 -9.854 1.00 69.06 112 ASP A CA 1
ATOM 887 C C . ASP A 1 112 ? -2.225 9.180 -8.9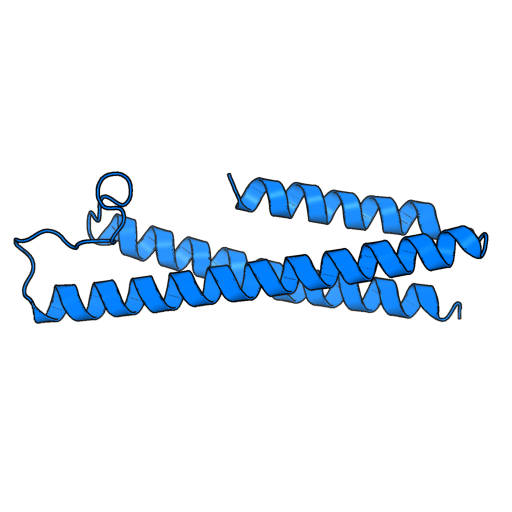09 1.00 69.06 112 ASP A C 1
ATOM 889 O O . ASP A 1 112 ? -2.587 9.937 -8.004 1.00 69.06 112 ASP A O 1
ATOM 893 N N . LEU A 1 113 ? -2.728 7.943 -9.036 1.00 63.53 113 LEU A N 1
ATOM 894 C CA . LEU A 1 113 ? -3.708 7.365 -8.110 1.00 63.53 113 LEU A CA 1
ATOM 895 C C . LEU A 1 113 ? -3.144 7.211 -6.689 1.00 63.53 113 LEU A C 1
ATOM 897 O O . LEU A 1 113 ? -3.790 7.623 -5.730 1.00 63.53 113 LEU A O 1
ATOM 901 N N . ASN A 1 114 ? -1.923 6.692 -6.525 1.00 56.00 114 ASN A N 1
ATOM 902 C CA . ASN A 1 114 ? -1.287 6.559 -5.206 1.00 56.00 114 ASN A CA 1
ATOM 903 C C . ASN A 1 114 ? -1.082 7.922 -4.520 1.00 56.00 114 ASN A C 1
ATOM 905 O O . ASN A 1 114 ? -1.354 8.075 -3.331 1.00 56.00 114 ASN A O 1
ATOM 909 N N . VAL A 1 115 ? -0.647 8.942 -5.267 1.00 62.91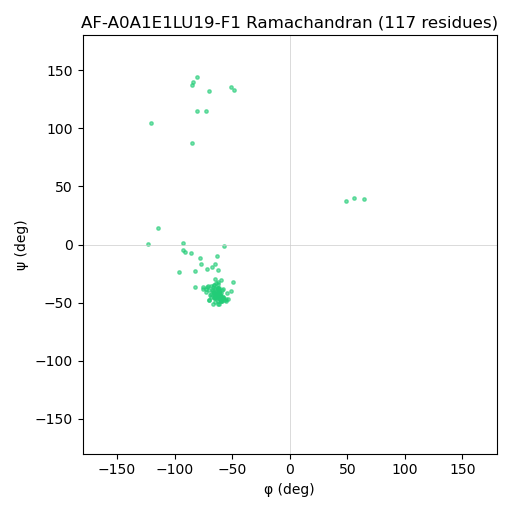 115 VAL A N 1
ATOM 910 C CA . VAL A 1 115 ? -0.529 10.309 -4.732 1.00 62.91 115 VAL A CA 1
ATOM 911 C C . VAL A 1 115 ? -1.892 10.853 -4.298 1.00 62.91 115 VAL A C 1
ATOM 913 O O . VAL A 1 115 ? -1.969 11.520 -3.267 1.00 62.91 115 VAL A O 1
ATOM 916 N N . SER A 1 116 ? -2.963 10.543 -5.035 1.00 56.91 116 SER A N 1
ATOM 917 C CA . SER A 1 116 ? -4.326 10.924 -4.655 1.00 56.91 116 SER A CA 1
ATOM 918 C C . SER A 1 116 ? -4.792 10.270 -3.354 1.00 56.91 116 SER A C 1
ATOM 920 O O . SER A 1 116 ? -5.547 10.902 -2.629 1.00 56.91 116 SER A O 1
ATOM 922 N N . PHE A 1 117 ? -4.362 9.043 -3.046 1.00 51.97 117 PHE A N 1
ATOM 923 C CA . PHE A 1 117 ? -4.724 8.359 -1.795 1.00 51.97 117 PHE A CA 1
ATOM 924 C C . PHE A 1 117 ? -3.943 8.859 -0.571 1.00 51.97 117 PHE A C 1
ATOM 926 O O . PHE A 1 117 ? -4.336 8.585 0.559 1.00 51.97 117 PHE A O 1
ATOM 933 N N . LYS A 1 118 ? -2.829 9.573 -0.780 1.00 44.97 118 LYS A N 1
ATOM 934 C CA . LYS A 1 118 ? -2.008 10.166 0.291 1.00 44.97 118 LYS A CA 1
ATOM 935 C C . LYS A 1 118 ? -2.409 11.600 0.664 1.00 44.97 118 LYS A C 1
ATOM 937 O O . LYS A 1 118 ? -1.795 12.158 1.573 1.00 44.97 118 LYS A O 1
ATOM 942 N N . ARG A 1 119 ? -3.342 12.214 -0.068 1.00 39.59 119 ARG A N 1
ATOM 943 C CA . ARG A 1 119 ? -3.890 13.550 0.215 1.00 39.59 119 ARG A CA 1
ATOM 944 C C . ARG A 1 119 ? -5.197 13.437 0.977 1.00 39.59 119 ARG A C 1
ATOM 946 O O . ARG A 1 119 ? -5.408 14.321 1.831 1.00 39.59 119 ARG A O 1
#

Solvent-accessible surface area (backbone atoms only — not comparable to full-atom values): 6830 Å² total; per-residue (Å²): 131,64,71,68,58,56,55,47,53,50,46,51,53,52,43,67,61,45,51,62,55,39,52,50,38,50,51,53,43,51,47,58,32,61,79,63,73,41,62,66,89,80,32,100,76,59,66,60,67,90,87,51,57,71,69,58,40,52,52,48,47,52,52,50,55,49,35,52,50,52,38,53,50,48,55,48,54,47,53,53,45,50,54,52,44,53,54,51,50,54,55,43,58,78,65,72,57,90,69,52,70,65,54,54,53,54,52,50,53,53,49,54,50,54,56,60,75,74,109

Secondary structure (DSSP, 8-state):
--HHHHHHHHHHHHHHHHHHHHHHHHHHHHHHHHHTT--TTT-TT-PPPTTS-HHHHHHHHHHHHHHHHHHHHHHHHHHHHHHHHHHHHHHHHHTT-TTHHHHHHHHHHHHHHHHHHT-

Nearest PDB structures (foldseek):
  2efk-assembly1_A-2  TM=6.286E-01  e=3.741E-01  Homo sapiens
  8iyj-assembly1_B5  TM=6.660E-01  e=4.571E+00  Mus musculus
  2x3v-assembly2_C  TM=4.509E-01  e=1.909E+00  Mus musculus

Sequence (119 aa):
MHFGLAELLDIISQIDYILPQLSKFIEEFNTVVSDNDINVIKDVHGDVPSEMSNEISKNLSKRIGILDRLINTKSSDIHTLFQQAQAEQTRLEALNTKDIPQISKQMQTILDLNVSFKR